Protein AF-A0A8S4QI18-F1 (afdb_monomer)

Structure (mmCIF, N/CA/C/O backbone):
data_AF-A0A8S4QI18-F1
#
_entry.id   AF-A0A8S4QI18-F1
#
loop_
_atom_site.group_PDB
_atom_site.id
_atom_site.type_symbol
_atom_s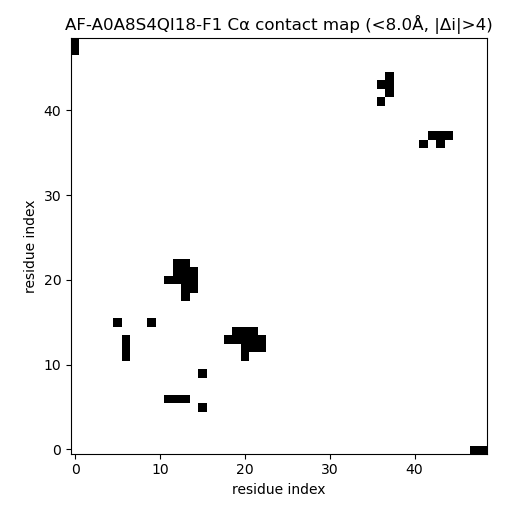ite.label_atom_id
_atom_site.label_alt_id
_atom_site.label_comp_id
_atom_site.label_asym_id
_atom_site.label_entity_id
_atom_site.label_seq_id
_atom_site.pdbx_PDB_ins_code
_atom_site.Cartn_x
_atom_site.Cartn_y
_atom_site.Cartn_z
_atom_site.occupancy
_atom_site.B_iso_or_equiv
_atom_site.auth_seq_id
_atom_site.auth_comp_id
_atom_site.auth_asym_id
_atom_site.auth_atom_id
_atom_site.pdbx_PDB_model_num
ATOM 1 N N . SER A 1 1 ? 0.275 -10.369 2.677 1.00 60.78 1 SER A N 1
ATOM 2 C CA . SER A 1 1 ? 0.113 -9.225 1.729 1.00 60.78 1 SER A CA 1
ATOM 3 C C . SER A 1 1 ? -0.287 -9.646 0.303 1.00 60.78 1 SER A C 1
ATOM 5 O O . SER A 1 1 ? 0.389 -10.473 -0.312 1.00 60.78 1 SER A O 1
ATOM 7 N N . CYS A 1 2 ? -1.368 -9.061 -0.235 1.00 59.78 2 CYS A N 1
ATOM 8 C CA . CYS A 1 2 ? -1.920 -9.333 -1.575 1.00 59.78 2 CYS A CA 1
ATOM 9 C C . CYS A 1 2 ? -0.958 -8.989 -2.719 1.00 59.78 2 CYS A C 1
ATOM 11 O O . CYS A 1 2 ? -0.846 -9.767 -3.661 1.00 59.78 2 CYS A O 1
ATOM 13 N N . MET A 1 3 ? -0.207 -7.886 -2.612 1.00 61.75 3 MET A N 1
ATOM 14 C CA . MET A 1 3 ? 0.787 -7.517 -3.627 1.00 61.75 3 MET A CA 1
ATOM 15 C C . MET A 1 3 ? 1.956 -8.499 -3.652 1.00 61.75 3 MET A C 1
ATOM 17 O O . MET A 1 3 ? 2.301 -9.002 -4.713 1.00 61.75 3 MET A O 1
ATOM 21 N N . LYS A 1 4 ? 2.512 -8.865 -2.486 1.00 61.88 4 LYS A N 1
ATOM 22 C CA . LYS A 1 4 ? 3.577 -9.881 -2.418 1.00 61.88 4 LYS A CA 1
ATOM 23 C C . LYS A 1 4 ? 3.126 -11.213 -3.014 1.00 61.88 4 LYS A C 1
ATOM 25 O O . LYS A 1 4 ? 3.915 -11.862 -3.683 1.00 61.88 4 LYS A O 1
ATOM 30 N N . ARG A 1 5 ? 1.871 -11.622 -2.790 1.00 61.34 5 ARG A N 1
ATOM 31 C CA . ARG A 1 5 ? 1.306 -12.827 -3.411 1.00 61.34 5 ARG A CA 1
ATOM 32 C C . ARG A 1 5 ? 1.171 -12.665 -4.919 1.00 61.34 5 ARG A C 1
ATOM 34 O O . ARG A 1 5 ? 1.739 -13.487 -5.617 1.00 61.34 5 ARG A O 1
ATOM 41 N N . ALA A 1 6 ? 0.526 -11.600 -5.394 1.00 60.97 6 ALA A N 1
ATOM 42 C CA . ALA A 1 6 ? 0.359 -11.333 -6.820 1.00 60.97 6 ALA A CA 1
ATOM 43 C C . ALA A 1 6 ? 1.707 -11.330 -7.556 1.00 60.97 6 ALA A C 1
ATOM 45 O O . ALA A 1 6 ? 1.854 -12.070 -8.518 1.00 60.97 6 ALA A O 1
ATOM 46 N N . PHE A 1 7 ? 2.709 -10.615 -7.035 1.00 60.12 7 PHE A N 1
ATOM 47 C CA . PHE A 1 7 ? 4.049 -10.533 -7.628 1.00 60.12 7 PHE A CA 1
ATOM 48 C C . PHE A 1 7 ? 4.902 -11.797 -7.455 1.00 60.12 7 PHE A C 1
ATOM 50 O O . PHE A 1 7 ? 5.805 -12.024 -8.254 1.00 60.12 7 PHE A O 1
ATOM 57 N N . LYS A 1 8 ? 4.637 -12.630 -6.437 1.00 57.25 8 LYS A N 1
ATOM 58 C CA . LYS A 1 8 ? 5.311 -13.927 -6.243 1.00 57.25 8 LYS A CA 1
ATOM 59 C C . LYS A 1 8 ? 4.699 -15.035 -7.107 1.00 57.25 8 LYS A C 1
ATOM 61 O O . LYS A 1 8 ? 5.414 -15.958 -7.480 1.00 57.25 8 LYS A O 1
ATOM 66 N N . THR A 1 9 ? 3.398 -14.972 -7.404 1.00 53.00 9 THR A N 1
ATOM 67 C CA . THR A 1 9 ? 2.687 -15.965 -8.232 1.00 53.00 9 THR A CA 1
ATOM 68 C C . THR A 1 9 ? 2.687 -15.627 -9.716 1.00 53.00 9 THR A C 1
ATOM 70 O O . THR A 1 9 ? 2.539 -16.527 -10.539 1.00 53.00 9 THR A O 1
ATOM 73 N N . THR A 1 10 ? 2.855 -14.357 -10.094 1.00 54.44 10 THR A N 1
ATOM 74 C CA . THR A 1 10 ? 3.065 -14.002 -11.497 1.00 54.44 10 THR A CA 1
ATOM 75 C C . THR A 1 10 ? 4.485 -14.383 -11.891 1.00 54.44 10 THR A C 1
ATOM 77 O O . THR A 1 10 ? 5.448 -13.694 -11.567 1.00 54.44 10 THR A O 1
ATOM 80 N N . VAL A 1 11 ? 4.601 -15.478 -12.641 1.00 53.03 11 VAL A N 1
ATOM 81 C CA . VAL A 1 11 ? 5.817 -15.906 -13.358 1.00 53.03 11 VAL A CA 1
ATOM 82 C C . VAL A 1 11 ? 6.419 -14.753 -14.188 1.00 53.03 11 VAL A C 1
ATOM 84 O O . VAL A 1 11 ? 7.614 -14.725 -14.469 1.00 53.03 11 VAL A O 1
ATOM 87 N N . SER A 1 12 ? 5.607 -13.751 -14.533 1.00 59.53 12 SER A N 1
ATOM 88 C CA . SER A 1 12 ? 6.018 -12.490 -15.127 1.00 59.53 12 SER A CA 1
ATOM 89 C C . SER A 1 12 ? 6.172 -11.396 -14.062 1.00 59.53 12 SER A C 1
ATOM 91 O O . SER A 1 12 ? 5.222 -11.042 -13.367 1.00 59.53 12 SER A O 1
ATOM 93 N N . LYS A 1 13 ? 7.364 -10.794 -13.966 1.00 73.1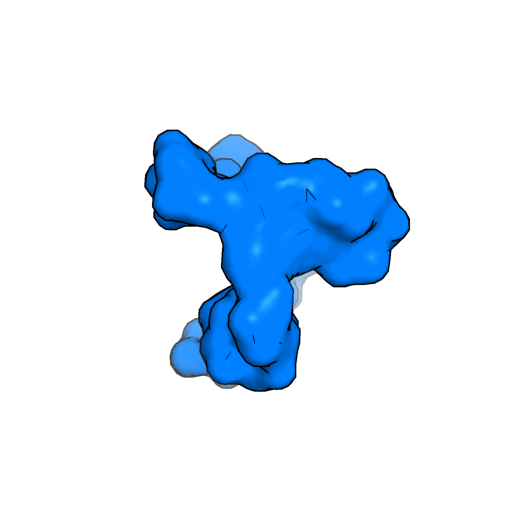2 13 LYS A N 1
ATOM 94 C CA . LYS A 1 13 ? 7.601 -9.515 -13.270 1.00 73.12 13 LYS A CA 1
ATOM 95 C C . LYS A 1 13 ? 6.836 -8.392 -13.989 1.00 73.12 13 LYS A C 1
ATOM 97 O O . LYS A 1 13 ? 7.433 -7.582 -14.693 1.00 73.12 13 LYS A O 1
ATOM 102 N N . SER A 1 14 ? 5.511 -8.394 -13.907 1.00 78.50 14 SER A N 1
ATOM 103 C CA . SER A 1 14 ? 4.629 -7.494 -14.648 1.00 78.50 14 SER A CA 1
ATOM 104 C C . SER A 1 14 ? 3.411 -7.108 -13.823 1.00 78.50 14 SER A C 1
ATOM 106 O O . SER A 1 14 ? 2.875 -7.935 -13.087 1.00 78.50 14 SER A O 1
ATOM 108 N N . CYS A 1 15 ? 2.931 -5.880 -13.989 1.00 79.19 15 CYS A N 1
ATOM 109 C CA . CYS A 1 15 ? 1.730 -5.400 -13.320 1.00 79.19 15 CYS A CA 1
ATOM 110 C C . CYS A 1 15 ? 0.507 -6.247 -13.728 1.00 79.19 15 CYS A C 1
ATOM 112 O O . CYS A 1 15 ? 0.234 -6.362 -14.924 1.00 79.19 15 CYS A O 1
ATOM 114 N N . PRO A 1 16 ? -0.270 -6.806 -12.782 1.00 77.12 16 PRO A N 1
ATOM 115 C CA . PRO A 1 16 ? -1.435 -7.633 -13.105 1.00 77.12 16 PRO A CA 1
ATOM 116 C C . PRO A 1 16 ? -2.566 -6.855 -13.800 1.00 77.12 16 PRO A C 1
ATOM 118 O O . PRO A 1 16 ? -3.401 -7.464 -14.460 1.00 77.12 16 PRO A O 1
ATOM 121 N N . TYR A 1 17 ? -2.584 -5.523 -13.678 1.00 82.94 17 TYR A N 1
ATOM 122 C CA . TYR A 1 17 ? -3.576 -4.657 -14.317 1.00 82.94 17 TYR A CA 1
ATOM 123 C C . TYR A 1 17 ? -3.150 -4.228 -15.730 1.00 82.94 17 TYR A C 1
ATOM 125 O O . TYR A 1 17 ? -3.804 -4.572 -16.709 1.00 82.94 17 TYR A O 1
ATOM 133 N N . CYS A 1 18 ? -2.030 -3.509 -15.855 1.00 85.81 18 CYS A N 1
ATOM 134 C CA . CYS A 1 18 ? -1.604 -2.913 -17.128 1.00 85.81 18 CYS A CA 1
ATOM 135 C C . CYS A 1 18 ? -0.573 -3.747 -17.906 1.00 85.81 18 CYS A C 1
ATOM 137 O O . CYS A 1 18 ? -0.146 -3.334 -18.981 1.00 85.81 18 CYS A O 1
ATOM 139 N N . ARG A 1 19 ? -0.136 -4.896 -17.366 1.00 82.25 19 ARG A N 1
ATOM 140 C CA . ARG A 1 19 ? 0.883 -5.798 -17.943 1.00 82.25 19 ARG A CA 1
ATOM 141 C C . ARG A 1 19 ? 2.257 -5.162 -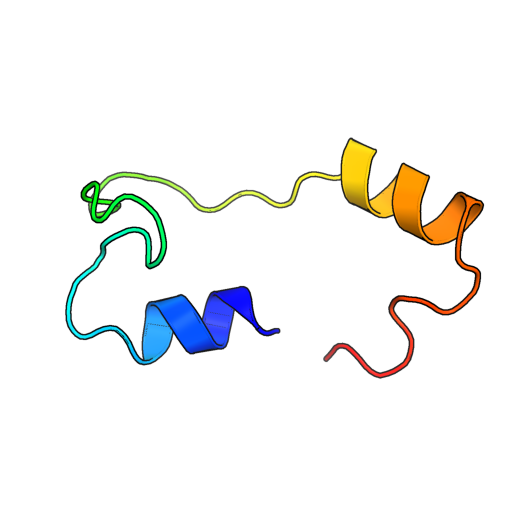18.200 1.00 82.25 19 ARG A C 1
ATOM 143 O O . ARG A 1 19 ? 3.123 -5.811 -18.782 1.00 82.25 19 ARG A O 1
ATOM 150 N N . GLN A 1 20 ? 2.494 -3.932 -17.736 1.00 83.69 20 GLN A N 1
ATOM 151 C CA . GLN A 1 20 ? 3.809 -3.295 -17.803 1.00 83.69 20 GLN A CA 1
ATOM 152 C C . GLN A 1 20 ? 4.844 -4.108 -17.030 1.00 83.69 20 GLN A C 1
ATOM 154 O O . GLN A 1 20 ? 4.532 -4.678 -15.983 1.00 83.69 20 GLN A O 1
ATOM 159 N N . LYS A 1 21 ? 6.076 -4.153 -17.544 1.00 84.81 21 LYS A N 1
ATOM 160 C CA . LYS A 1 21 ? 7.192 -4.832 -16.881 1.00 84.81 21 LYS A CA 1
ATOM 161 C C . LYS A 1 21 ? 7.579 -4.079 -15.608 1.00 84.81 21 LYS A C 1
ATOM 163 O O . LYS A 1 21 ? 7.680 -2.861 -15.607 1.00 84.81 21 LYS A O 1
ATOM 168 N N . LEU A 1 22 ? 7.812 -4.836 -14.547 1.00 79.00 22 LEU A N 1
ATOM 169 C CA . LEU A 1 22 ? 8.239 -4.376 -13.225 1.00 79.00 22 LEU A CA 1
ATOM 170 C C . LEU A 1 22 ? 9.629 -4.925 -12.875 1.00 79.00 22 LEU A C 1
ATOM 172 O O . LEU A 1 22 ? 9.990 -4.998 -11.708 1.00 79.00 22 LEU A O 1
ATOM 176 N N . THR A 1 23 ? 10.392 -5.374 -13.878 1.00 77.88 23 THR A N 1
ATOM 177 C CA . THR A 1 23 ? 11.725 -5.973 -13.708 1.00 77.88 23 THR A CA 1
ATOM 178 C C . THR A 1 23 ? 12.682 -5.099 -12.917 1.00 77.88 23 THR A C 1
ATOM 180 O O . THR A 1 23 ? 13.444 -5.640 -12.119 1.00 77.88 23 THR A O 1
ATOM 183 N N . ASP A 1 24 ? 12.578 -3.788 -13.115 1.00 76.31 24 ASP A N 1
ATOM 184 C CA . ASP A 1 24 ? 13.495 -2.772 -12.596 1.00 76.31 24 ASP A CA 1
ATOM 185 C C . ASP A 1 24 ? 12.782 -1.817 -11.622 1.00 76.31 24 ASP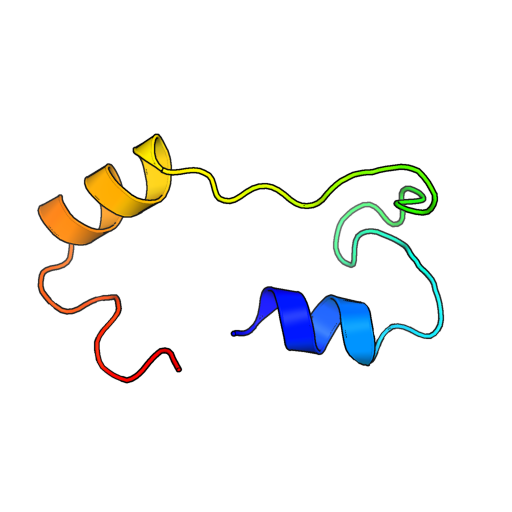 A C 1
ATOM 187 O O . ASP A 1 24 ? 13.300 -0.759 -11.279 1.00 76.31 24 ASP A O 1
ATOM 191 N N . PHE A 1 25 ? 11.562 -2.170 -11.201 1.00 76.12 25 PHE A N 1
ATOM 192 C CA . PHE A 1 25 ? 10.745 -1.345 -10.320 1.00 76.12 25 PHE A CA 1
ATOM 193 C C . PHE A 1 25 ? 10.878 -1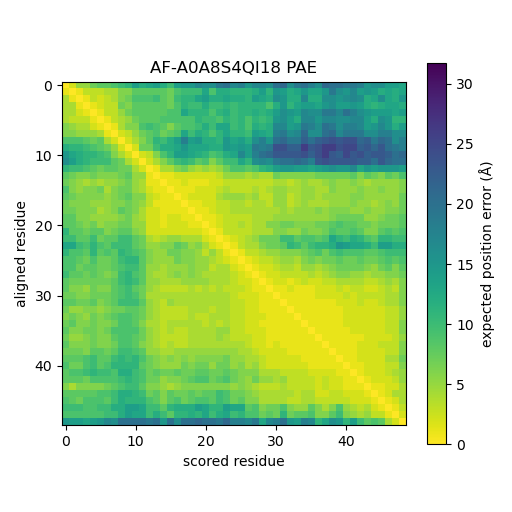.815 -8.871 1.00 76.12 25 PHE A C 1
ATOM 195 O O . PHE A 1 25 ? 10.465 -2.926 -8.525 1.00 76.12 25 PHE A O 1
ATOM 202 N N . GLU A 1 26 ? 11.418 -0.955 -8.010 1.00 77.12 26 GLU A N 1
ATOM 203 C CA . GLU A 1 26 ? 11.430 -1.193 -6.571 1.00 77.12 26 GLU A CA 1
ATOM 204 C C . GLU A 1 26 ? 10.031 -0.935 -5.997 1.00 77.12 26 GLU A C 1
ATOM 206 O O . GLU A 1 26 ? 9.510 0.179 -6.029 1.00 77.12 26 GLU A O 1
ATOM 211 N N . LEU A 1 27 ? 9.391 -1.991 -5.492 1.00 76.25 27 LEU A N 1
ATOM 212 C CA . LEU A 1 27 ? 8.077 -1.883 -4.866 1.00 76.25 27 LEU A CA 1
ATOM 213 C C . LEU A 1 27 ? 8.199 -1.155 -3.525 1.00 76.25 27 LEU A C 1
ATOM 215 O O . LEU A 1 27 ? 8.685 -1.727 -2.550 1.00 76.25 27 LEU A O 1
ATOM 219 N N . THR A 1 28 ? 7.689 0.070 -3.465 1.00 81.62 28 THR A N 1
ATOM 220 C CA . THR A 1 28 ? 7.601 0.861 -2.235 1.00 81.62 28 THR A CA 1
ATOM 221 C C . THR A 1 28 ? 6.169 0.909 -1.707 1.00 81.62 28 THR A C 1
ATOM 223 O O . THR A 1 28 ? 5.190 0.849 -2.458 1.00 81.62 28 THR A O 1
ATOM 226 N N . THR A 1 29 ? 6.029 0.989 -0.385 1.00 83.12 29 THR A N 1
ATOM 227 C CA . THR A 1 29 ? 4.725 1.180 0.257 1.00 83.12 29 THR A CA 1
ATOM 228 C C . THR A 1 29 ? 4.300 2.637 0.117 1.00 83.12 29 THR A C 1
ATOM 230 O O . THR A 1 29 ? 5.073 3.550 0.400 1.00 83.12 29 TH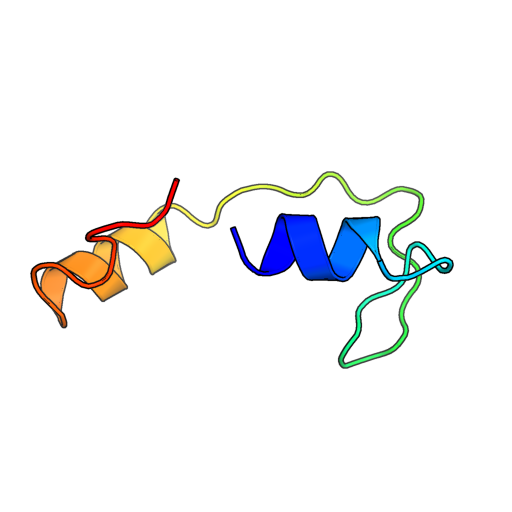R A O 1
ATOM 233 N N . ASN A 1 30 ? 3.052 2.871 -0.292 1.00 90.19 30 ASN A N 1
ATOM 234 C CA . ASN A 1 30 ? 2.481 4.213 -0.280 1.00 90.19 30 ASN A CA 1
ATOM 235 C C . ASN A 1 30 ? 1.953 4.545 1.127 1.00 90.19 30 ASN A C 1
ATOM 237 O O . ASN A 1 30 ? 0.807 4.244 1.468 1.00 90.19 30 ASN A O 1
ATOM 241 N N . GLU A 1 31 ? 2.809 5.168 1.937 1.00 91.50 31 GLU A N 1
ATOM 242 C CA . GLU A 1 31 ? 2.517 5.547 3.327 1.00 91.50 31 GLU A CA 1
ATOM 243 C C . GLU A 1 31 ? 1.358 6.553 3.447 1.00 91.50 31 GLU A C 1
ATOM 245 O O . GLU A 1 31 ? 0.546 6.474 4.374 1.00 91.50 31 GLU A O 1
ATOM 250 N N . GLN A 1 32 ? 1.232 7.472 2.483 1.00 94.44 32 GLN A N 1
ATOM 251 C CA . GLN A 1 32 ? 0.153 8.465 2.457 1.00 94.44 32 GLN A CA 1
ATOM 252 C C . GLN A 1 32 ? -1.207 7.787 2.270 1.00 94.44 32 GLN A C 1
ATOM 254 O O . GLN A 1 32 ? -2.153 8.059 3.012 1.00 94.44 32 GLN A O 1
ATOM 259 N N . LEU A 1 33 ? -1.291 6.854 1.320 1.00 91.50 33 LEU A N 1
ATOM 260 C CA . LEU A 1 33 ? -2.503 6.083 1.066 1.00 91.50 33 LEU A CA 1
ATOM 261 C C . LEU A 1 33 ? -2.842 5.168 2.245 1.00 91.50 33 LEU A C 1
ATOM 263 O O . LEU A 1 33 ? -4.001 5.099 2.647 1.00 91.50 33 LEU A O 1
ATOM 267 N N . MET A 1 34 ? -1.848 4.493 2.828 1.00 90.81 34 MET A N 1
ATOM 268 C CA . MET A 1 34 ? -2.066 3.653 4.009 1.00 90.81 34 MET A CA 1
ATOM 269 C C . MET A 1 34 ? -2.641 4.467 5.174 1.00 90.81 34 MET A C 1
ATOM 271 O O . MET A 1 34 ? -3.584 4.025 5.829 1.00 90.81 34 MET A O 1
ATOM 275 N N . THR A 1 35 ? -2.112 5.670 5.401 1.00 93.06 35 THR A N 1
ATOM 276 C CA . THR A 1 35 ? -2.614 6.585 6.432 1.00 93.06 35 THR A CA 1
ATOM 277 C C . THR A 1 35 ? -4.054 7.001 6.147 1.00 93.06 35 THR A C 1
ATOM 279 O O . THR A 1 35 ? -4.904 6.879 7.024 1.00 93.06 35 THR A O 1
ATOM 282 N N . ALA A 1 36 ? -4.359 7.415 4.913 1.00 95.25 36 ALA A N 1
ATOM 283 C CA . ALA A 1 36 ? -5.718 7.785 4.524 1.00 95.25 36 ALA A CA 1
ATOM 284 C C . ALA A 1 36 ? -6.717 6.633 4.741 1.00 95.25 36 ALA A C 1
ATOM 286 O O . ALA A 1 36 ? -7.797 6.845 5.291 1.00 95.25 36 ALA A O 1
ATOM 287 N N . LEU A 1 37 ? -6.337 5.405 4.374 1.00 93.56 37 LEU A N 1
ATOM 288 C CA . LEU A 1 37 ? -7.175 4.220 4.558 1.00 93.56 37 LEU A CA 1
ATOM 289 C C . LEU A 1 37 ? -7.429 3.911 6.035 1.00 93.56 37 LEU A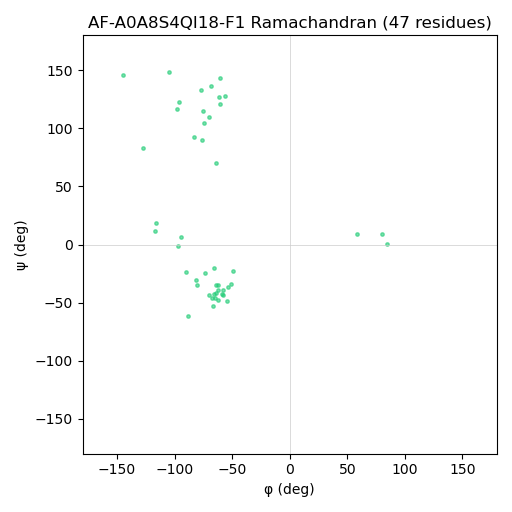 C 1
ATOM 291 O O . LEU A 1 37 ? -8.567 3.631 6.390 1.00 93.56 37 LEU A O 1
ATOM 295 N N . ARG A 1 38 ? -6.418 4.016 6.905 1.00 92.50 38 ARG A N 1
ATOM 296 C CA . ARG A 1 38 ? -6.587 3.820 8.359 1.00 92.50 38 ARG A CA 1
ATOM 297 C C . ARG A 1 38 ? -7.497 4.868 8.996 1.00 92.50 38 ARG A C 1
ATOM 299 O O . ARG A 1 38 ? -8.233 4.542 9.923 1.00 92.50 38 ARG A O 1
ATOM 306 N N . THR A 1 39 ? -7.456 6.103 8.498 1.00 94.62 39 THR A N 1
ATOM 307 C CA . THR A 1 39 ? -8.316 7.191 8.980 1.00 94.62 39 THR A CA 1
ATOM 308 C C . THR A 1 39 ? -9.776 6.978 8.584 1.00 94.62 39 THR A C 1
ATOM 310 O O . THR A 1 39 ? -10.666 7.190 9.401 1.00 94.62 39 THR A O 1
ATOM 313 N N . ILE A 1 40 ? -10.031 6.559 7.341 1.00 96.38 40 ILE A N 1
ATOM 314 C CA . ILE A 1 40 ? -11.397 6.378 6.819 1.00 96.38 40 ILE A CA 1
ATOM 315 C C . ILE A 1 40 ? -11.996 5.038 7.276 1.00 96.38 40 ILE A C 1
ATOM 317 O O . ILE A 1 40 ? -13.196 4.949 7.520 1.00 96.38 40 ILE A O 1
ATOM 321 N N . LEU A 1 41 ? -11.168 3.998 7.397 1.00 94.38 41 LEU A N 1
ATOM 322 C CA . LEU A 1 41 ? -11.564 2.629 7.724 1.00 94.38 41 LEU A CA 1
ATOM 323 C C . LEU A 1 41 ? -10.731 2.107 8.912 1.00 94.38 41 LEU A C 1
ATOM 325 O O . LEU A 1 41 ? -9.734 1.402 8.714 1.00 94.38 41 LEU A O 1
ATOM 329 N N . PRO A 1 42 ? -11.121 2.426 10.161 1.00 92.19 42 PRO A N 1
ATOM 330 C CA . PRO A 1 42 ? -10.436 1.920 11.345 1.00 92.19 42 PRO A CA 1
ATOM 331 C C . PRO A 1 42 ? -10.379 0.387 11.346 1.00 92.19 42 PRO A C 1
ATOM 333 O O . PRO A 1 42 ? -11.395 -0.285 11.181 1.00 92.19 42 PRO A O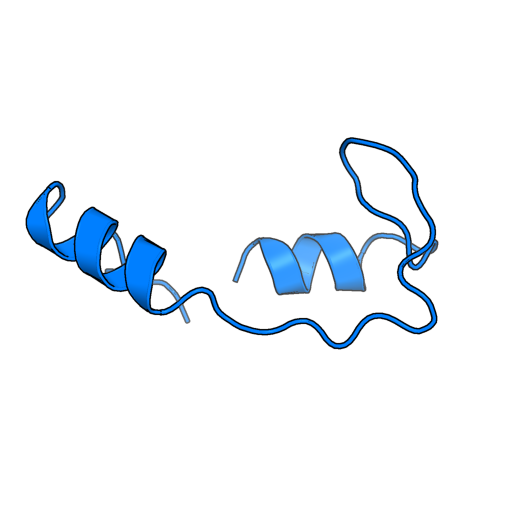 1
ATOM 336 N N . GLY A 1 43 ? -9.181 -0.175 11.520 1.00 88.69 43 GLY A N 1
ATOM 337 C CA . GLY A 1 43 ? -8.966 -1.626 11.495 1.00 88.69 43 GLY A CA 1
ATOM 338 C C . GLY A 1 43 ? -8.871 -2.249 10.096 1.00 88.69 43 GLY A C 1
ATOM 339 O O . GLY A 1 43 ? -8.820 -3.471 9.994 1.00 88.69 43 GLY A O 1
ATOM 340 N N . TYR A 1 44 ? -8.804 -1.450 9.023 1.00 88.00 44 TYR A N 1
ATOM 341 C CA . TYR A 1 44 ? -8.616 -1.925 7.641 1.00 88.00 44 TYR A CA 1
ATOM 342 C C . TYR A 1 44 ? -7.428 -2.889 7.462 1.00 88.00 44 TYR A C 1
ATOM 344 O O . TYR A 1 44 ? -7.464 -3.815 6.648 1.00 88.00 44 TYR A O 1
ATOM 352 N N . ASP A 1 45 ? -6.362 -2.681 8.223 1.00 85.25 45 ASP A N 1
ATOM 353 C CA . ASP A 1 45 ? -5.148 -3.486 8.196 1.00 8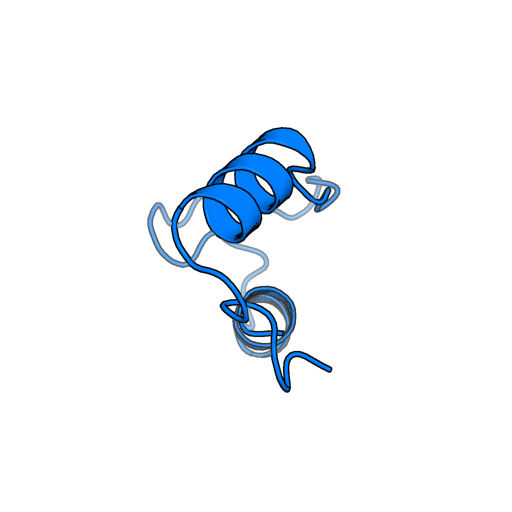5.25 45 ASP A CA 1
ATOM 354 C C . ASP A 1 45 ? -5.126 -4.611 9.248 1.00 85.25 45 ASP A C 1
ATOM 356 O O . ASP A 1 45 ? -4.130 -5.333 9.359 1.00 85.25 45 ASP A O 1
ATOM 360 N N . ALA A 1 46 ? -6.223 -4.832 9.981 1.00 86.38 46 ALA A N 1
ATOM 361 C CA . ALA A 1 46 ? -6.325 -5.913 10.956 1.00 86.38 46 ALA A CA 1
ATOM 362 C C . ALA A 1 46 ? -6.144 -7.285 10.279 1.00 86.38 46 ALA A C 1
ATOM 364 O O . ALA A 1 46 ? -6.875 -7.667 9.368 1.00 86.38 46 ALA A O 1
ATOM 365 N N . GLY A 1 47 ? -5.141 -8.046 10.726 1.00 78.06 47 GLY A N 1
ATOM 366 C CA . GLY A 1 47 ? -4.840 -9.381 10.196 1.00 78.06 47 GLY A CA 1
ATOM 367 C C . GLY A 1 47 ? -3.968 -9.405 8.934 1.00 78.06 47 GLY A C 1
ATOM 368 O O . GLY A 1 47 ? -3.628 -10.492 8.459 1.00 78.06 47 GLY A O 1
ATOM 369 N N . GLN A 1 48 ? -3.538 -8.251 8.410 1.00 72.88 48 GLN A N 1
ATOM 370 C CA . GLN A 1 48 ? -2.558 -8.209 7.324 1.00 72.88 48 GLN A CA 1
ATOM 371 C C . GLN A 1 48 ? -1.143 -8.491 7.866 1.00 72.88 48 GLN A C 1
ATOM 373 O O . GLN A 1 48 ? -0.419 -7.579 8.252 1.00 72.88 48 GLN A O 1
ATOM 378 N N . LYS A 1 49 ? -0.748 -9.772 7.892 1.00 53.53 49 LYS A N 1
ATOM 379 C CA . LYS A 1 49 ? 0.653 -10.215 8.043 1.00 53.53 49 LYS A CA 1
ATOM 380 C C . LYS A 1 49 ? 1.318 -10.503 6.680 1.00 53.53 49 LYS A C 1
ATOM 382 O O . LYS A 1 49 ? 0.626 -10.803 5.665 1.00 53.53 49 LYS A O 1
#

Organism: NCBI:txid348720

Solvent-accessible surface area (backbone atoms only — not comparable to full-atom values): 3220 Å² total; per-residue (Å²): 83,71,63,63,46,53,61,68,68,37,92,51,59,39,42,91,84,82,62,47,76,40,81,88,58,82,89,73,84,62,62,68,59,52,50,53,45,46,72,78,34,76,67,72,67,67,87,73,99

Secondary structure (DSSP, 8-state):
-HHHHHHHH-SSSB-TTT--B-TT------HHHHHHHHHHSTTTTTT--

pLDDT: mean 78.0, std 13.43, range [53.0, 96.38]

Foldseek 3Di:
DVVCVVCVPPPFCADPPPRHHCPPPDDDDPPVVVVVCCVVPPCPCPPVD

Nearest PDB structures (foldseek):
  3fl2-assembly1_A  TM=7.965E-01  e=1.188E-01  Homo sapiens
  1z6u-assembly2_B  TM=7.667E-01  e=1.103E-01  Homo sapiens

Mean predicted aligned error: 7.17 Å

Radius of gyration: 13.15 Å; Cα contacts (8 Å, |Δi|>4): 24; chains: 1; bounding box: 25×24×29 Å

Sequence (49 aa):
SCMKRAFKTTVSKSCPYCRQKLTDFELTTNEQLMTALRTILPGYDAGQK

InterPro domains:
  IPR013083 Zinc finger, RING/FYVE/PHD-type [G3DSA:3.30.40.10] (1-47)